Protein AF-A0A7J4MV45-F1 (afdb_monomer_lite)

Structure (mmCIF, N/CA/C/O backbone):
data_AF-A0A7J4MV45-F1
#
_entry.id   AF-A0A7J4MV45-F1
#
loop_
_atom_site.group_PDB
_atom_site.id
_atom_site.type_symbol
_atom_site.label_atom_id
_atom_site.label_alt_id
_atom_site.label_comp_id
_atom_site.label_asym_id
_atom_site.label_entity_id
_atom_site.label_seq_id
_atom_site.pdbx_PDB_ins_code
_atom_site.Cartn_x
_atom_site.Cartn_y
_atom_site.Cartn_z
_atom_site.occupancy
_atom_site.B_iso_or_equiv
_atom_site.auth_seq_id
_atom_site.auth_comp_id
_atom_site.auth_asym_id
_atom_site.auth_atom_id
_atom_site.pdbx_PDB_model_num
ATOM 1 N N . MET A 1 1 ? 31.680 0.966 -13.821 1.00 50.84 1 MET A N 1
ATOM 2 C CA . MET A 1 1 ? 30.214 0.939 -13.931 1.00 50.84 1 MET A CA 1
ATOM 3 C C . MET A 1 1 ? 29.701 2.125 -13.133 1.00 50.84 1 MET A C 1
ATOM 5 O O . MET A 1 1 ? 29.470 1.991 -11.941 1.00 50.84 1 MET A O 1
ATOM 9 N N . GLU A 1 2 ? 29.652 3.312 -13.744 1.00 53.44 2 GLU A N 1
ATOM 10 C CA . GLU A 1 2 ? 28.886 4.433 -13.178 1.00 53.44 2 GLU A CA 1
ATOM 11 C C . GLU A 1 2 ? 27.417 4.108 -13.425 1.00 53.44 2 GLU A C 1
ATOM 13 O O . GLU A 1 2 ? 26.829 4.482 -14.435 1.00 53.44 2 GLU A O 1
ATOM 18 N N . MET A 1 3 ? 26.869 3.246 -12.576 1.00 61.78 3 MET A N 1
ATOM 19 C CA . MET A 1 3 ? 25.480 2.840 -12.678 1.00 61.78 3 MET A CA 1
ATOM 20 C C . MET A 1 3 ? 24.663 3.888 -11.930 1.00 61.78 3 MET A C 1
ATOM 22 O O . MET A 1 3 ? 24.602 3.863 -10.705 1.00 61.78 3 MET A O 1
ATOM 26 N N . PHE A 1 4 ? 24.063 4.790 -12.707 1.00 69.06 4 PHE A N 1
ATOM 27 C CA . PHE A 1 4 ? 23.071 5.790 -12.304 1.00 69.06 4 PHE A CA 1
ATOM 28 C C . PHE A 1 4 ? 23.631 7.007 -11.549 1.00 69.06 4 PHE A C 1
ATOM 30 O O . PHE A 1 4 ? 23.905 6.964 -10.349 1.00 69.06 4 PHE A O 1
ATOM 37 N N . ASP A 1 5 ? 23.736 8.134 -12.260 1.00 76.44 5 ASP A N 1
ATOM 38 C CA . ASP A 1 5 ? 23.934 9.443 -11.636 1.00 76.44 5 ASP A CA 1
ATOM 39 C C . ASP A 1 5 ? 22.743 9.748 -10.708 1.00 76.44 5 ASP A C 1
ATOM 41 O O . ASP A 1 5 ? 21.583 9.569 -11.084 1.00 76.44 5 ASP A O 1
ATOM 45 N N . GLY A 1 6 ? 23.025 10.131 -9.463 1.00 78.38 6 GLY A N 1
ATOM 46 C CA . GLY A 1 6 ? 22.012 10.361 -8.425 1.00 78.38 6 GLY A CA 1
ATOM 47 C C . GLY A 1 6 ? 21.585 9.145 -7.585 1.00 78.38 6 GLY A C 1
ATOM 48 O O . GLY A 1 6 ? 20.852 9.332 -6.611 1.00 78.38 6 GLY A O 1
ATOM 49 N N . LEU A 1 7 ? 22.053 7.919 -7.864 1.00 82.94 7 LEU A N 1
ATOM 50 C CA . LEU A 1 7 ? 21.758 6.758 -7.011 1.00 82.94 7 LEU A CA 1
ATOM 51 C C . LEU A 1 7 ? 22.714 6.692 -5.812 1.00 82.94 7 LEU A C 1
ATOM 53 O O . LEU A 1 7 ? 23.919 6.482 -5.956 1.00 82.94 7 LEU A O 1
ATOM 57 N N . LYS A 1 8 ? 22.172 6.815 -4.596 1.00 87.38 8 LYS A N 1
ATOM 58 C CA . LYS A 1 8 ? 22.949 6.683 -3.357 1.00 87.38 8 LYS A CA 1
ATOM 59 C C . LYS A 1 8 ? 22.760 5.301 -2.737 1.00 87.38 8 LYS A C 1
ATOM 61 O O . LYS A 1 8 ? 21.661 4.948 -2.323 1.00 87.38 8 LYS A O 1
ATOM 66 N N . ILE A 1 9 ? 23.850 4.547 -2.626 1.00 84.75 9 ILE A N 1
ATOM 67 C CA . ILE A 1 9 ? 23.860 3.198 -2.048 1.00 84.75 9 ILE A CA 1
ATOM 68 C C . ILE A 1 9 ? 24.419 3.263 -0.625 1.00 84.75 9 ILE A C 1
ATOM 70 O O . ILE A 1 9 ? 25.479 3.846 -0.390 1.00 84.75 9 ILE A O 1
ATOM 74 N N . TYR A 1 10 ? 23.725 2.629 0.318 1.00 88.31 10 TYR A N 1
ATOM 75 C CA . TYR A 1 10 ? 24.220 2.389 1.672 1.00 88.31 10 TYR A CA 1
ATOM 76 C C . TYR A 1 10 ? 24.452 0.882 1.853 1.00 88.31 10 TYR A C 1
ATOM 78 O O . TYR A 1 10 ? 23.564 0.086 1.563 1.00 88.31 10 TYR A O 1
ATOM 86 N N . GLY A 1 11 ? 25.635 0.479 2.327 1.00 86.44 11 GLY A N 1
ATOM 87 C CA . GLY A 1 11 ? 26.018 -0.936 2.435 1.00 86.44 11 GLY A CA 1
ATOM 88 C C . GLY A 1 11 ? 26.709 -1.474 1.174 1.00 86.44 11 GLY A C 1
ATOM 89 O O . GLY A 1 11 ? 27.417 -0.736 0.493 1.00 86.44 11 GLY A O 1
ATOM 90 N N . SER A 1 12 ? 26.553 -2.772 0.885 1.00 83.75 12 SER A N 1
ATOM 91 C CA . SER A 1 12 ? 27.182 -3.400 -0.288 1.00 83.75 12 SER A CA 1
ATOM 92 C C . SER A 1 12 ? 26.392 -3.123 -1.568 1.00 83.75 12 SER A C 1
ATOM 94 O O . SER A 1 12 ? 25.210 -3.448 -1.650 1.00 83.75 12 SER A O 1
ATOM 96 N N . GLY A 1 13 ? 27.066 -2.611 -2.600 1.00 80.56 13 GLY A N 1
ATOM 97 C CA . GLY A 1 13 ? 26.491 -2.446 -3.940 1.00 80.56 13 GLY A CA 1
ATOM 98 C C . GLY A 1 13 ? 26.317 -3.754 -4.720 1.00 80.56 13 GLY A C 1
ATOM 99 O O . GLY A 1 13 ? 25.628 -3.756 -5.734 1.00 80.56 13 GLY A O 1
ATOM 100 N N . SER A 1 14 ? 26.876 -4.871 -4.237 1.00 86.19 14 SER A N 1
ATOM 101 C CA . SER A 1 14 ? 26.819 -6.177 -4.916 1.00 86.19 14 SER A CA 1
ATOM 102 C C . SER A 1 14 ? 25.397 -6.717 -5.095 1.00 86.19 14 SER A C 1
ATOM 104 O O . SER A 1 14 ? 25.165 -7.568 -5.943 1.00 86.19 14 SER A O 1
ATOM 106 N N . TYR A 1 15 ? 24.432 -6.229 -4.309 1.00 84.31 15 TYR A N 1
ATOM 107 C CA . TYR A 1 15 ? 23.020 -6.567 -4.496 1.00 84.31 15 TYR A CA 1
ATOM 108 C C . TYR A 1 15 ? 22.490 -6.097 -5.857 1.00 84.31 15 TYR A C 1
ATOM 110 O O . TYR A 1 15 ? 21.684 -6.799 -6.463 1.00 84.31 15 TYR A O 1
ATOM 118 N N . LEU A 1 16 ? 22.970 -4.952 -6.363 1.00 85.00 16 LEU A N 1
ATOM 119 C CA . LEU A 1 16 ? 22.50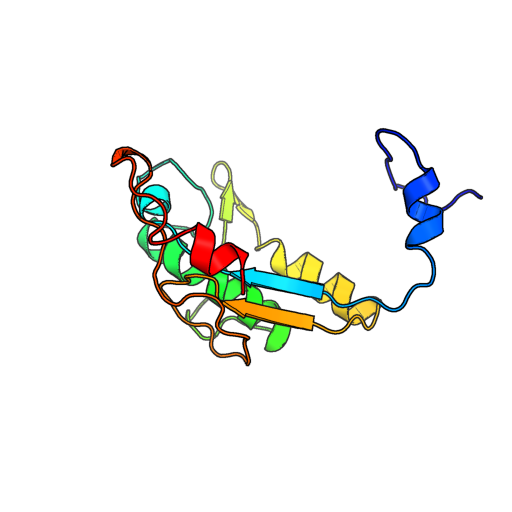9 -4.402 -7.638 1.00 85.00 16 LEU A CA 1
ATOM 120 C C . LEU A 1 16 ? 22.808 -5.347 -8.800 1.00 85.00 16 LEU A C 1
ATOM 122 O O . LEU A 1 16 ? 21.945 -5.555 -9.638 1.00 85.00 16 LEU A O 1
ATOM 126 N N . GLU A 1 17 ? 23.961 -6.019 -8.787 1.00 85.62 17 GLU A N 1
ATOM 127 C CA . GLU A 1 17 ? 24.317 -7.030 -9.794 1.00 85.62 17 GLU A CA 1
ATOM 128 C C . GLU A 1 17 ? 23.287 -8.173 -9.874 1.00 85.62 17 GLU A C 1
ATOM 130 O O . GLU A 1 17 ? 23.098 -8.778 -10.928 1.00 85.62 17 GLU A O 1
ATOM 135 N N . GLY A 1 18 ? 22.605 -8.470 -8.762 1.00 86.81 18 GLY A N 1
ATOM 136 C CA . GLY A 1 18 ? 21.569 -9.497 -8.694 1.00 86.81 18 GLY A CA 1
ATOM 137 C C . GLY A 1 18 ? 20.215 -9.067 -9.261 1.00 86.81 18 GLY A C 1
ATOM 138 O O . GLY A 1 18 ? 19.435 -9.940 -9.643 1.00 86.81 18 GLY A O 1
ATOM 139 N N . VAL A 1 19 ? 19.939 -7.761 -9.332 1.00 87.06 19 VAL A N 1
ATOM 140 C CA . VAL A 1 19 ? 18.632 -7.203 -9.731 1.00 87.06 19 VAL A CA 1
ATOM 141 C C . VAL A 1 19 ? 18.669 -6.383 -11.023 1.00 87.06 19 VAL A C 1
ATOM 143 O O . VAL A 1 19 ? 17.618 -6.127 -11.601 1.00 87.06 19 VAL A O 1
ATOM 146 N N . THR A 1 20 ? 19.851 -5.993 -11.505 1.00 87.94 20 THR A N 1
ATOM 147 C CA . THR A 1 20 ? 20.024 -5.333 -12.806 1.00 87.94 20 THR A CA 1
ATOM 148 C C . THR A 1 20 ? 19.594 -6.261 -13.945 1.00 87.94 20 THR A C 1
ATOM 150 O O . THR A 1 20 ? 19.936 -7.445 -13.948 1.00 87.94 20 THR A O 1
ATOM 153 N N . ASP A 1 21 ? 18.856 -5.710 -14.913 1.00 87.25 21 ASP A N 1
ATOM 154 C CA . ASP A 1 21 ? 18.372 -6.398 -16.119 1.00 87.25 21 ASP A CA 1
ATOM 155 C C . ASP A 1 21 ? 17.588 -7.695 -15.830 1.00 87.25 21 ASP A C 1
ATOM 157 O O . ASP A 1 21 ? 17.698 -8.692 -16.548 1.00 87.25 21 ASP A O 1
ATOM 161 N N . ARG A 1 22 ? 16.800 -7.701 -14.746 1.00 89.69 22 ARG A N 1
ATOM 162 C CA . ARG A 1 22 ? 15.916 -8.814 -14.377 1.00 89.69 22 ARG A CA 1
ATOM 163 C C . ARG A 1 22 ? 14.450 -8.466 -14.598 1.00 89.69 22 ARG A C 1
ATOM 165 O O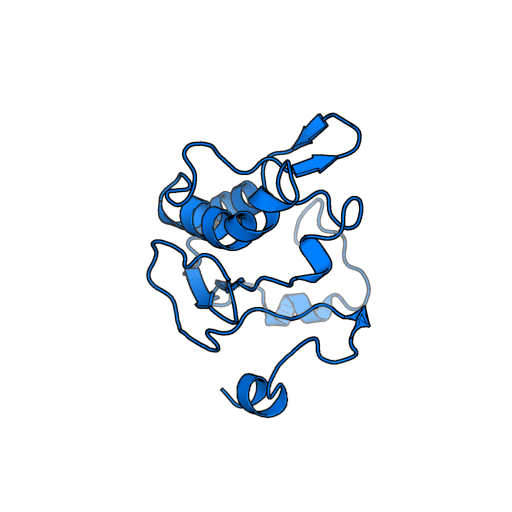 . ARG A 1 22 ? 13.996 -7.392 -14.202 1.00 89.69 22 ARG A O 1
ATOM 172 N N . ASP A 1 23 ? 13.700 -9.438 -15.116 1.00 93.25 23 ASP A N 1
ATOM 173 C CA . ASP A 1 23 ? 12.240 -9.386 -15.109 1.00 93.25 23 ASP A CA 1
ATOM 174 C C . ASP A 1 23 ? 11.743 -9.223 -13.671 1.00 93.25 23 ASP A C 1
ATOM 176 O O . ASP A 1 23 ? 12.142 -9.960 -12.764 1.00 93.25 23 ASP A O 1
ATOM 180 N N . SER A 1 24 ? 10.887 -8.228 -13.470 1.00 94.00 24 SER A N 1
ATOM 181 C CA . SER A 1 24 ? 10.424 -7.809 -12.151 1.00 94.00 24 SER A CA 1
ATOM 182 C C . SER A 1 24 ? 8.902 -7.791 -12.104 1.00 94.00 24 SER A C 1
ATOM 184 O O . SER A 1 24 ? 8.242 -7.559 -13.109 1.00 94.00 24 SER A O 1
ATOM 186 N N . LEU A 1 25 ? 8.342 -8.017 -10.920 1.00 96.12 25 LEU A N 1
ATOM 187 C CA . LEU A 1 25 ? 6.923 -7.838 -10.623 1.00 96.12 25 LEU A CA 1
ATOM 188 C C . LEU A 1 25 ? 6.830 -6.919 -9.411 1.00 96.12 25 LEU A C 1
ATOM 190 O O . LEU A 1 25 ? 7.431 -7.206 -8.373 1.00 96.12 25 LEU A O 1
ATOM 194 N N . PHE A 1 26 ? 6.070 -5.836 -9.525 1.00 97.44 26 PHE A N 1
ATOM 195 C CA . PHE A 1 26 ? 5.769 -4.982 -8.387 1.00 97.44 26 PHE A CA 1
ATOM 196 C C . PHE A 1 26 ? 4.474 -5.443 -7.727 1.00 97.44 26 PHE A C 1
ATOM 198 O O . PHE A 1 26 ? 3.418 -5.474 -8.361 1.00 97.44 26 PHE A O 1
ATOM 205 N N . ILE A 1 27 ? 4.547 -5.765 -6.436 1.00 97.50 27 ILE A N 1
ATOM 206 C CA . ILE A 1 27 ? 3.381 -6.117 -5.627 1.00 97.50 27 ILE A CA 1
ATOM 207 C C . ILE A 1 27 ? 3.179 -5.036 -4.569 1.00 97.50 27 ILE A C 1
ATOM 209 O O . ILE A 1 27 ? 4.060 -4.804 -3.741 1.00 97.50 27 ILE A O 1
ATOM 213 N N . CYS A 1 28 ? 2.010 -4.397 -4.571 1.00 97.31 28 CYS A N 1
ATOM 214 C CA . CYS A 1 28 ? 1.597 -3.491 -3.505 1.00 97.31 28 CYS A CA 1
ATOM 215 C C . CYS A 1 28 ? 0.698 -4.234 -2.516 1.00 97.31 28 CYS A C 1
ATOM 217 O O . CYS A 1 28 ? -0.438 -4.579 -2.846 1.00 97.31 28 CYS A O 1
ATOM 219 N N . ALA A 1 29 ? 1.206 -4.485 -1.309 1.00 96.75 29 ALA A N 1
ATOM 220 C CA . ALA A 1 29 ? 0.396 -4.998 -0.212 1.00 96.75 29 ALA A CA 1
ATOM 221 C C . ALA A 1 29 ? -0.316 -3.837 0.495 1.00 96.75 29 ALA A C 1
ATOM 223 O O . ALA A 1 29 ? 0.342 -2.936 1.017 1.00 96.75 29 ALA A O 1
ATOM 224 N N . VAL A 1 30 ? -1.648 -3.866 0.527 1.00 95.94 30 VAL A N 1
ATOM 225 C CA . VAL A 1 30 ? -2.481 -2.825 1.139 1.00 95.94 30 VAL A CA 1
ATOM 226 C C . VAL A 1 30 ? -3.149 -3.339 2.407 1.00 95.94 30 VAL A C 1
ATOM 228 O O . VAL A 1 30 ? -3.674 -4.451 2.452 1.00 95.94 30 VAL A O 1
ATOM 231 N N . ALA A 1 31 ? -3.129 -2.520 3.454 1.00 95.62 31 ALA A N 1
ATOM 232 C CA . ALA A 1 31 ? -3.800 -2.790 4.717 1.00 95.62 31 ALA A CA 1
ATOM 233 C C . ALA A 1 31 ? -4.109 -1.481 5.449 1.00 95.62 31 ALA A C 1
ATOM 235 O O . ALA A 1 31 ? -3.509 -0.442 5.182 1.00 95.62 31 ALA A O 1
ATOM 236 N N . THR A 1 32 ? -5.030 -1.551 6.404 1.00 94.56 32 THR A N 1
ATOM 237 C CA . THR A 1 32 ? -5.385 -0.440 7.299 1.00 94.56 32 THR A CA 1
ATOM 238 C C . THR A 1 32 ? -5.232 -0.868 8.751 1.00 94.56 32 THR A C 1
ATOM 240 O O . THR A 1 32 ? -5.278 -2.061 9.054 1.00 94.56 32 THR A O 1
ATOM 243 N N . THR A 1 33 ? -5.052 0.095 9.654 1.00 94.12 33 THR A N 1
ATOM 244 C CA . THR A 1 33 ? -5.003 -0.156 11.099 1.00 94.12 33 THR A CA 1
ATOM 245 C C . THR A 1 33 ? -5.821 0.879 11.854 1.00 94.12 33 THR A C 1
ATOM 247 O O . THR A 1 33 ? -5.743 2.064 11.555 1.00 94.12 33 THR A O 1
ATOM 250 N N . GLU A 1 34 ? -6.553 0.474 12.891 1.00 92.44 34 GLU A N 1
ATOM 251 C CA . GLU A 1 34 ? -7.266 1.411 13.767 1.00 92.44 34 GLU A CA 1
ATOM 252 C C . GLU A 1 34 ? -6.328 2.415 14.451 1.00 92.44 34 GLU A C 1
ATOM 254 O O . GLU A 1 34 ? -6.757 3.507 14.820 1.00 92.44 34 GLU A O 1
ATOM 259 N N . THR A 1 35 ? -5.036 2.098 14.581 1.00 91.56 35 THR A N 1
ATOM 260 C CA . THR A 1 35 ? -4.035 3.043 15.088 1.00 91.56 35 THR A CA 1
ATOM 261 C C . THR A 1 35 ? -3.912 4.290 14.207 1.00 91.56 35 THR A C 1
ATOM 263 O O . THR A 1 35 ? -3.643 5.365 14.744 1.00 91.56 35 THR A O 1
ATOM 266 N N . SER A 1 36 ? -4.172 4.206 12.894 1.00 88.62 36 SER A N 1
ATOM 267 C CA . SER A 1 36 ? -4.134 5.378 12.001 1.00 88.62 36 SER A CA 1
ATOM 268 C C . SER A 1 36 ? -5.256 6.377 12.284 1.00 88.62 36 SER A C 1
ATOM 270 O O . SER A 1 36 ? -5.114 7.554 11.964 1.00 88.62 36 SER A O 1
ATOM 272 N N . ARG A 1 37 ? -6.344 5.940 12.934 1.00 85.94 37 ARG A N 1
ATOM 273 C CA . ARG A 1 37 ? -7.470 6.804 13.323 1.00 85.94 37 ARG A CA 1
ATOM 274 C C . ARG A 1 37 ? -7.142 7.708 14.511 1.00 85.94 37 ARG A C 1
ATOM 276 O O . ARG A 1 37 ? -7.918 8.606 14.829 1.00 85.94 37 ARG A O 1
ATOM 283 N N . ILE A 1 38 ? -6.032 7.467 15.211 1.00 87.38 38 ILE A N 1
ATOM 284 C CA . ILE A 1 38 ? -5.634 8.280 16.361 1.00 87.38 38 ILE A CA 1
ATOM 285 C C . ILE A 1 38 ? -5.139 9.644 15.844 1.00 87.38 38 ILE A C 1
ATOM 287 O O . ILE A 1 38 ? -4.156 9.688 15.098 1.00 87.38 38 ILE A O 1
ATOM 291 N N . PRO A 1 39 ? -5.766 10.767 16.251 1.00 83.19 39 PRO A N 1
ATOM 292 C CA . PRO A 1 39 ? -5.371 12.089 15.778 1.00 83.19 39 PRO A CA 1
ATOM 293 C C . PRO A 1 39 ? -3.889 12.385 16.039 1.00 83.19 39 PRO A C 1
ATOM 295 O O . PRO A 1 39 ? -3.397 12.196 17.151 1.00 83.19 39 PRO A O 1
ATOM 298 N N . GLY A 1 40 ? -3.190 12.868 15.009 1.00 81.12 40 GLY A N 1
ATOM 299 C CA . GLY A 1 40 ? -1.775 13.243 15.085 1.00 81.12 40 GLY A CA 1
ATOM 300 C C . GLY A 1 40 ? -0.770 12.093 14.939 1.00 81.12 40 GLY A C 1
ATOM 301 O O . GLY A 1 40 ? 0.426 12.354 15.017 1.00 81.12 40 GLY A O 1
ATOM 302 N N . ILE A 1 41 ? -1.211 10.846 14.717 1.00 83.31 41 ILE A N 1
ATOM 303 C CA . ILE A 1 41 ? -0.301 9.705 14.487 1.00 83.31 41 ILE A CA 1
ATOM 304 C C . ILE A 1 41 ? 0.194 9.622 13.042 1.00 83.31 41 ILE A C 1
ATOM 306 O O . ILE A 1 41 ? 1.326 9.206 12.805 1.00 83.31 41 ILE A O 1
ATOM 310 N N . THR A 1 42 ? -0.630 10.009 12.073 1.00 76.06 42 THR A N 1
ATOM 311 C CA . THR A 1 42 ? -0.278 9.950 10.653 1.00 76.06 42 THR A CA 1
ATOM 312 C C . THR A 1 42 ? -0.746 11.204 9.923 1.00 76.06 42 THR A C 1
ATOM 314 O O . THR A 1 42 ? -1.760 11.794 10.291 1.00 76.06 42 THR A O 1
ATOM 317 N N . GLY A 1 43 ? 0.007 11.605 8.895 1.00 65.81 43 GLY A N 1
ATOM 318 C CA . GLY A 1 43 ? -0.397 12.628 7.922 1.00 65.81 43 GLY A CA 1
ATOM 319 C C . GLY A 1 43 ? -0.987 12.045 6.632 1.00 65.81 43 GLY A C 1
ATOM 320 O O . GLY A 1 43 ? -1.300 12.799 5.713 1.00 65.81 43 GLY A O 1
ATOM 321 N N . ALA A 1 44 ? -1.090 10.712 6.533 1.00 64.06 44 ALA A N 1
ATOM 322 C CA . ALA A 1 44 ? -1.579 10.016 5.345 1.00 64.06 44 ALA A CA 1
ATOM 323 C C . ALA A 1 44 ? -3.105 10.123 5.236 1.00 64.06 44 ALA A C 1
ATOM 325 O O . ALA A 1 44 ? -3.827 9.449 5.961 1.00 64.06 44 ALA A O 1
ATOM 326 N N . GLY A 1 45 ? -3.593 10.932 4.297 1.00 57.84 45 GLY A N 1
ATOM 327 C CA . GLY A 1 45 ? -4.998 11.328 4.233 1.00 57.84 45 GLY A CA 1
ATOM 328 C C . GLY A 1 45 ? -5.249 12.576 5.083 1.00 57.84 45 GLY A C 1
ATOM 329 O O . GLY A 1 45 ? -4.796 12.680 6.221 1.00 57.84 45 GLY A O 1
ATOM 330 N N . ALA A 1 46 ? -5.972 13.544 4.520 1.00 59.88 46 ALA A N 1
ATOM 331 C CA . ALA A 1 46 ? -6.167 14.868 5.118 1.00 59.88 46 ALA A CA 1
ATOM 332 C C . ALA A 1 46 ? -6.963 14.866 6.443 1.00 59.88 46 ALA A C 1
ATOM 334 O O . ALA A 1 46 ? -6.999 15.879 7.141 1.00 59.88 46 ALA A O 1
ATOM 335 N N . SER A 1 47 ? -7.592 13.743 6.803 1.00 62.38 47 SER A N 1
ATOM 336 C CA . SER A 1 47 ? -8.272 13.537 8.082 1.00 62.38 47 SER A CA 1
ATOM 337 C C . SER A 1 47 ? -8.179 12.067 8.528 1.00 62.38 47 SER A C 1
ATOM 339 O O . SER A 1 47 ? -7.940 11.193 7.688 1.00 62.38 47 SER A O 1
ATOM 341 N N . PRO A 1 48 ? -8.397 11.758 9.823 1.00 60.97 48 PRO A N 1
ATOM 342 C CA . PRO A 1 48 ? -8.415 10.382 10.326 1.00 60.97 48 PRO A CA 1
ATOM 343 C C . PRO A 1 48 ? -9.374 9.461 9.561 1.00 60.97 48 PRO A C 1
ATOM 345 O O . PRO A 1 48 ? -9.064 8.293 9.355 1.00 60.97 48 PRO A O 1
ATOM 348 N N . GLU A 1 49 ? -10.504 9.983 9.088 1.00 66.25 49 GLU A N 1
ATOM 349 C CA . GLU A 1 49 ? -11.493 9.237 8.304 1.00 66.25 49 GLU A CA 1
ATOM 350 C C . GLU A 1 49 ? -10.994 8.929 6.885 1.00 66.25 49 GLU A C 1
ATOM 352 O O . GLU A 1 49 ? -11.316 7.882 6.329 1.00 66.25 49 GLU A O 1
ATOM 357 N N . LEU A 1 50 ? -10.174 9.812 6.306 1.00 72.75 50 LEU A N 1
ATOM 358 C CA . LEU A 1 50 ? -9.582 9.624 4.980 1.00 72.75 50 LEU A CA 1
ATOM 359 C C . LEU A 1 50 ? -8.399 8.650 4.997 1.00 72.75 50 LEU A C 1
ATOM 361 O O . LEU A 1 50 ? -8.107 8.051 3.964 1.00 72.75 50 LEU A O 1
ATOM 365 N N . THR A 1 51 ? -7.765 8.429 6.158 1.00 76.25 51 THR A N 1
ATOM 366 C CA . THR A 1 51 ? -6.648 7.471 6.286 1.00 76.25 51 THR A CA 1
ATOM 367 C C . THR A 1 51 ? -7.033 6.051 5.856 1.00 76.25 51 THR A C 1
ATOM 369 O O . THR A 1 51 ? -6.194 5.313 5.347 1.00 76.25 51 THR A O 1
ATOM 372 N N . GLU A 1 52 ? -8.304 5.675 6.013 1.00 82.50 52 GLU A N 1
ATOM 373 C CA . GLU A 1 52 ? -8.831 4.355 5.646 1.00 82.50 52 GLU A CA 1
ATOM 374 C C . GLU A 1 52 ? -8.933 4.124 4.140 1.00 82.50 52 GLU A C 1
ATOM 376 O O . GLU A 1 52 ? -8.858 2.988 3.673 1.00 82.50 52 GLU A O 1
ATOM 381 N N . TYR A 1 53 ? -9.104 5.206 3.387 1.00 84.38 53 TYR A N 1
ATOM 382 C CA . TYR A 1 53 ? -9.246 5.171 1.938 1.00 84.38 53 TYR A CA 1
ATOM 383 C C . TYR A 1 53 ? -7.892 5.230 1.242 1.00 84.38 53 TYR A C 1
ATOM 385 O O . TYR A 1 53 ? -7.771 4.724 0.131 1.00 84.38 53 TYR A O 1
ATOM 393 N N . THR A 1 54 ? -6.871 5.805 1.886 1.00 85.19 54 THR A N 1
ATOM 394 C CA . THR A 1 54 ? -5.542 6.009 1.292 1.00 85.19 54 THR A CA 1
ATOM 395 C C . THR A 1 54 ? -4.961 4.739 0.655 1.00 85.19 54 THR A C 1
ATOM 397 O O . THR A 1 54 ? -4.586 4.816 -0.513 1.00 85.19 54 THR A O 1
ATOM 400 N N . PRO A 1 55 ? -4.954 3.554 1.307 1.00 90.12 55 PRO A N 1
ATOM 401 C CA . PRO A 1 55 ? -4.377 2.358 0.688 1.00 90.12 55 PRO A CA 1
ATOM 402 C C . PRO A 1 55 ? -5.116 1.920 -0.581 1.00 90.12 55 PRO A C 1
ATOM 404 O O . PRO A 1 55 ? -4.484 1.482 -1.538 1.00 90.12 55 PRO A O 1
ATOM 407 N N . ALA A 1 56 ? -6.446 2.046 -0.602 1.00 91.44 56 ALA A N 1
ATOM 408 C CA . ALA A 1 56 ? -7.251 1.710 -1.771 1.00 91.44 56 ALA A CA 1
ATOM 409 C C . ALA A 1 56 ? -7.062 2.738 -2.894 1.00 91.44 56 ALA A C 1
ATOM 411 O O . ALA A 1 56 ? -6.829 2.380 -4.047 1.00 91.44 56 ALA A O 1
ATOM 412 N N . ALA A 1 57 ? -7.091 4.018 -2.539 1.00 89.69 57 ALA A N 1
ATOM 413 C CA . ALA A 1 57 ? -6.928 5.124 -3.462 1.00 89.69 57 ALA A CA 1
ATOM 414 C C . ALA A 1 57 ? -5.539 5.152 -4.124 1.00 89.69 57 ALA A C 1
ATOM 416 O O . ALA A 1 57 ? -5.441 5.485 -5.304 1.00 89.69 57 ALA A O 1
ATOM 417 N N . ASP A 1 58 ? -4.479 4.767 -3.408 1.00 91.31 58 ASP A N 1
ATOM 418 C CA . ASP A 1 58 ? -3.118 4.680 -3.951 1.00 91.31 58 ASP A CA 1
ATOM 419 C C . ASP A 1 58 ? -3.021 3.639 -5.074 1.00 91.31 58 ASP A C 1
ATOM 421 O O . ASP A 1 58 ? -2.480 3.919 -6.145 1.00 91.31 58 ASP A O 1
ATOM 425 N N . VAL A 1 59 ? -3.575 2.441 -4.867 1.00 94.31 59 VAL A N 1
ATOM 426 C CA . VAL A 1 59 ? -3.535 1.385 -5.892 1.00 94.31 59 VAL A CA 1
ATOM 427 C C . VAL A 1 59 ? -4.521 1.635 -7.030 1.00 94.31 59 VAL A C 1
ATOM 429 O O . VAL A 1 59 ? -4.225 1.302 -8.176 1.00 94.31 59 VAL A O 1
ATOM 432 N N . GLU A 1 60 ? -5.660 2.269 -6.752 1.00 93.00 60 GLU A N 1
ATOM 433 C CA . GLU A 1 60 ? -6.584 2.737 -7.786 1.00 93.00 60 GLU A CA 1
ATOM 434 C C . GLU A 1 60 ? -5.947 3.817 -8.660 1.00 93.00 60 GLU A C 1
ATOM 436 O O . GLU A 1 60 ? -6.087 3.752 -9.875 1.00 93.00 60 GLU A O 1
ATOM 441 N N . LEU A 1 61 ? -5.192 4.757 -8.085 1.00 91.75 61 LEU A N 1
ATOM 442 C CA . LEU A 1 61 ? -4.450 5.764 -8.848 1.00 91.75 61 LEU A CA 1
ATOM 443 C C . LEU A 1 61 ? -3.433 5.117 -9.794 1.00 91.75 61 LEU A C 1
ATOM 445 O O . LEU A 1 61 ? -3.326 5.520 -10.953 1.00 91.75 61 LEU A O 1
ATOM 449 N N . ILE A 1 62 ? -2.693 4.112 -9.315 1.00 93.56 62 ILE A N 1
ATOM 450 C CA . ILE A 1 62 ? -1.709 3.395 -10.135 1.00 93.56 62 ILE A CA 1
ATOM 451 C C . ILE A 1 62 ? -2.399 2.730 -11.336 1.00 93.56 62 ILE A C 1
ATOM 453 O O . ILE A 1 62 ? -1.910 2.859 -12.458 1.00 93.56 62 ILE A O 1
ATOM 457 N N . VAL A 1 63 ? -3.544 2.073 -11.116 1.00 92.88 63 VAL A N 1
ATOM 458 C CA . VAL A 1 63 ? -4.237 1.261 -12.135 1.00 92.88 63 VAL A CA 1
ATOM 459 C C . VAL A 1 63 ? -5.150 2.076 -13.058 1.00 92.88 63 VAL A C 1
ATOM 461 O O . VAL A 1 63 ? -5.217 1.786 -14.248 1.00 92.88 63 VAL A O 1
ATOM 464 N N . HIS A 1 64 ? -5.870 3.065 -12.528 1.00 89.50 64 HIS A N 1
ATOM 465 C CA . HIS A 1 64 ? -6.962 3.775 -13.215 1.00 89.50 64 HIS A CA 1
ATOM 466 C C . HIS A 1 64 ? -6.682 5.252 -13.489 1.00 89.50 64 HIS A C 1
ATOM 468 O O . HIS A 1 64 ? -7.606 5.962 -13.879 1.00 89.50 64 HIS A O 1
ATOM 474 N N . ASP A 1 65 ? -5.466 5.738 -13.224 1.00 86.25 65 ASP A N 1
ATOM 475 C CA . ASP A 1 65 ? -5.073 7.157 -13.323 1.00 86.25 65 ASP A CA 1
ATOM 476 C C . ASP A 1 65 ? -5.752 8.095 -12.312 1.00 86.25 65 ASP A C 1
ATOM 478 O O . ASP A 1 65 ? -5.401 9.273 -12.221 1.00 86.25 65 ASP A O 1
ATOM 482 N N . ALA A 1 66 ? -6.710 7.593 -11.535 1.00 82.81 66 ALA A N 1
ATOM 483 C CA . ALA A 1 66 ? -7.440 8.338 -10.526 1.00 82.81 66 ALA A CA 1
ATOM 484 C C . ALA A 1 66 ? -8.010 7.386 -9.460 1.00 82.81 66 ALA A C 1
ATOM 486 O O . ALA A 1 66 ? -8.383 6.253 -9.783 1.00 82.81 66 ALA A O 1
ATOM 487 N N . PRO A 1 67 ? -8.141 7.842 -8.204 1.00 81.12 67 PRO A N 1
ATOM 488 C CA . PRO A 1 67 ? -8.892 7.109 -7.202 1.00 81.12 67 PRO A CA 1
ATOM 489 C C . PRO A 1 67 ? -10.374 7.081 -7.562 1.00 81.12 67 PRO A C 1
ATOM 491 O O . PRO A 1 67 ? -10.924 8.034 -8.115 1.00 81.12 67 PRO A O 1
ATOM 494 N N . ARG A 1 68 ? -11.016 5.964 -7.238 1.00 82.94 68 ARG A N 1
ATOM 495 C CA . ARG A 1 68 ? -12.444 5.710 -7.460 1.00 82.94 68 ARG A CA 1
ATOM 496 C C . ARG A 1 68 ? -13.211 5.559 -6.155 1.00 82.94 68 ARG A C 1
ATOM 498 O O . ARG A 1 68 ? -14.402 5.859 -6.115 1.00 82.94 68 ARG A O 1
ATOM 505 N N . CYS A 1 69 ? -12.539 5.137 -5.086 1.00 78.06 69 CYS A N 1
ATOM 506 C CA . CYS A 1 69 ? -13.107 5.060 -3.744 1.00 78.06 69 CYS A CA 1
ATOM 507 C C . CYS A 1 69 ? -13.322 6.442 -3.098 1.00 78.06 69 CYS A C 1
ATOM 509 O O . CYS A 1 69 ? -14.070 6.549 -2.126 1.00 78.06 69 CYS A O 1
ATOM 511 N N . LEU A 1 70 ? -12.712 7.499 -3.651 1.00 68.25 70 LEU A N 1
ATOM 512 C CA . LEU A 1 70 ? -12.872 8.892 -3.237 1.00 68.25 70 LEU A CA 1
ATOM 513 C C . LEU A 1 70 ? -13.146 9.797 -4.450 1.00 68.25 70 LEU A C 1
ATOM 515 O O . LEU A 1 70 ? -12.634 9.530 -5.534 1.00 68.25 70 LEU A O 1
ATOM 519 N N . PRO A 1 71 ? -13.908 10.894 -4.279 1.00 56.25 71 PRO A N 1
ATOM 520 C CA . PRO A 1 71 ? -14.133 11.869 -5.346 1.00 56.25 71 PRO A CA 1
ATOM 521 C C . PRO A 1 71 ? -12.881 12.694 -5.704 1.00 56.25 71 PRO A C 1
ATOM 523 O O . PRO A 1 71 ? -12.842 13.279 -6.783 1.00 56.25 71 PRO A O 1
ATOM 526 N N . GLU A 1 72 ? -11.869 12.750 -4.830 1.00 60.44 72 GLU A N 1
ATOM 527 C CA . GLU A 1 72 ? -10.623 13.504 -5.030 1.00 60.44 72 GLU A CA 1
ATOM 528 C C . GLU A 1 72 ? -9.388 12.671 -4.643 1.00 60.44 72 GLU A C 1
ATOM 530 O O . GLU A 1 72 ? -9.476 11.736 -3.844 1.00 60.44 72 GLU A O 1
ATOM 535 N N . ILE A 1 73 ? -8.225 13.016 -5.215 1.00 59.16 73 ILE A N 1
ATOM 536 C CA . ILE A 1 73 ? -6.948 12.332 -4.958 1.00 59.16 73 ILE A CA 1
ATOM 537 C C . ILE A 1 73 ? -6.536 12.511 -3.489 1.00 59.16 73 ILE A C 1
ATOM 539 O O . ILE A 1 73 ? -6.510 13.652 -3.023 1.00 59.16 73 ILE A O 1
ATOM 543 N N . PRO A 1 74 ? -6.159 11.436 -2.762 1.00 57.16 74 PRO A N 1
ATOM 544 C CA . PRO A 1 74 ? -5.640 11.560 -1.408 1.00 57.16 74 PRO A CA 1
ATOM 545 C C . PRO A 1 74 ? -4.442 12.505 -1.368 1.00 57.16 74 PRO A C 1
ATOM 547 O O . PRO A 1 74 ? -3.446 12.317 -2.072 1.00 57.16 74 PRO A O 1
ATOM 550 N N . GLN A 1 75 ? -4.532 13.513 -0.510 1.00 60.28 75 GLN A N 1
ATOM 551 C CA . GLN A 1 75 ? -3.431 14.415 -0.208 1.00 60.28 75 GLN A CA 1
ATOM 552 C C . GLN A 1 75 ? -2.850 14.054 1.157 1.00 60.28 75 GLN A C 1
ATOM 554 O O . GLN A 1 75 ? -3.588 13.823 2.120 1.00 60.28 75 GLN A O 1
ATOM 559 N N . THR A 1 76 ? -1.523 14.003 1.237 1.00 57.06 76 THR A N 1
ATOM 560 C CA . THR A 1 76 ? -0.812 13.893 2.515 1.00 57.06 76 THR A CA 1
ATOM 561 C C . THR A 1 76 ? -0.528 15.305 3.000 1.00 57.06 76 THR A C 1
ATOM 563 O O . THR A 1 76 ? 0.084 16.085 2.270 1.00 57.06 76 THR A O 1
ATOM 566 N N . ILE A 1 77 ? -0.969 15.651 4.210 1.00 55.75 77 ILE A N 1
ATOM 567 C CA . ILE A 1 77 ? -0.656 16.958 4.798 1.00 55.75 77 ILE A CA 1
ATOM 568 C C . ILE A 1 77 ? 0.652 16.823 5.571 1.00 55.75 77 ILE A C 1
ATOM 570 O O . ILE A 1 77 ? 0.707 16.146 6.599 1.00 55.75 77 ILE A O 1
ATOM 574 N N . VAL A 1 78 ? 1.701 17.485 5.088 1.00 54.44 78 VAL A N 1
ATOM 575 C CA . VAL A 1 78 ? 2.984 17.612 5.787 1.00 54.44 78 VAL A CA 1
ATOM 576 C C . VAL A 1 78 ? 3.166 19.085 6.124 1.00 54.44 78 VAL A C 1
ATOM 578 O O . VAL A 1 78 ? 3.236 19.921 5.234 1.00 54.44 78 VAL A O 1
ATOM 581 N N . GLU A 1 79 ? 3.169 19.419 7.417 1.00 53.78 79 GLU A N 1
ATOM 582 C CA . GLU A 1 79 ? 3.441 20.781 7.919 1.00 53.78 79 GLU A CA 1
ATOM 583 C C . GLU A 1 79 ? 2.572 21.909 7.309 1.00 53.78 79 GLU A C 1
ATOM 585 O O . GLU A 1 79 ? 2.956 23.075 7.314 1.00 53.78 79 GLU A O 1
ATOM 590 N N . GLY A 1 80 ? 1.361 21.585 6.838 1.00 55.25 80 GLY A N 1
ATOM 591 C CA . GLY A 1 80 ? 0.423 22.547 6.242 1.00 55.25 80 GLY A CA 1
ATOM 592 C C . GLY A 1 80 ? 0.463 22.626 4.713 1.00 55.25 80 GLY A C 1
ATOM 593 O O . GLY A 1 80 ? -0.367 23.325 4.133 1.00 55.25 80 GLY A O 1
ATOM 594 N N . GLU A 1 81 ? 1.354 21.877 4.059 1.00 49.97 81 GLU A N 1
ATOM 595 C CA . GLU A 1 81 ? 1.390 21.715 2.604 1.00 49.97 81 GLU A CA 1
ATOM 596 C C . GLU A 1 81 ? 0.826 20.346 2.194 1.00 49.97 81 GLU A C 1
ATOM 598 O O . GLU A 1 81 ? 1.113 19.312 2.805 1.00 49.97 81 GLU A O 1
ATOM 603 N N . ALA A 1 82 ? -0.015 20.343 1.158 1.00 58.94 82 ALA A N 1
ATOM 604 C CA . ALA A 1 82 ? -0.564 19.129 0.569 1.00 58.94 82 ALA A CA 1
ATOM 605 C C . ALA A 1 82 ? 0.434 18.559 -0.446 1.00 58.94 82 ALA A C 1
ATOM 607 O O . ALA A 1 82 ? 0.606 19.111 -1.535 1.00 58.94 82 ALA A O 1
ATOM 608 N N . ALA A 1 83 ? 1.078 17.447 -0.102 1.00 62.94 83 ALA A N 1
ATOM 609 C CA . ALA A 1 83 ? 1.895 16.689 -1.039 1.00 62.94 83 ALA A CA 1
ATOM 610 C C . ALA A 1 83 ? 1.037 15.612 -1.733 1.00 62.94 83 ALA A C 1
ATOM 612 O O . ALA A 1 83 ? 0.233 14.944 -1.064 1.00 62.94 83 ALA A O 1
ATOM 613 N N . PRO A 1 84 ? 1.189 15.414 -3.058 1.00 70.56 84 PRO A N 1
ATOM 614 C CA . PRO A 1 84 ? 0.559 14.293 -3.744 1.00 70.56 84 PRO A CA 1
ATOM 615 C C . PRO A 1 84 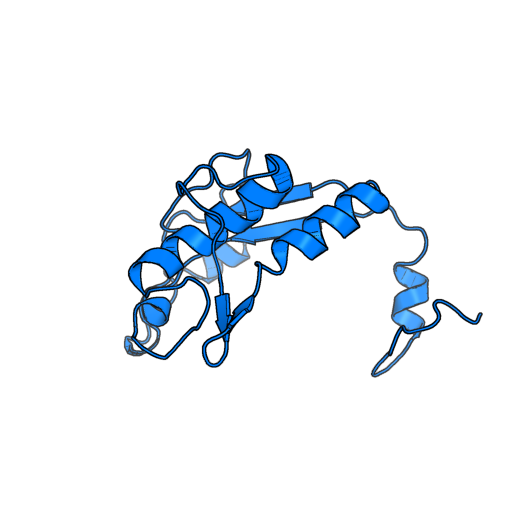? 1.100 12.969 -3.194 1.00 70.56 84 PRO A C 1
ATOM 617 O O . PRO A 1 84 ? 2.250 12.886 -2.758 1.00 70.56 84 PRO A O 1
ATOM 620 N N . THR A 1 85 ? 0.268 11.927 -3.219 1.00 80.62 85 THR A N 1
ATOM 621 C CA . THR A 1 85 ? 0.669 10.588 -2.771 1.00 80.62 85 THR A CA 1
ATOM 622 C C . THR A 1 85 ? 1.920 10.086 -3.516 1.00 80.62 85 THR A C 1
ATOM 624 O O . THR A 1 85 ? 2.040 10.289 -4.733 1.00 80.62 85 THR A O 1
ATOM 627 N N . PRO A 1 86 ? 2.846 9.380 -2.833 1.00 87.19 86 PRO A N 1
ATOM 628 C CA . PRO A 1 86 ? 3.973 8.717 -3.490 1.00 87.19 86 PRO A CA 1
ATOM 629 C C . PRO A 1 86 ? 3.539 7.710 -4.568 1.00 87.19 86 PRO A C 1
ATOM 631 O O . PRO A 1 86 ? 4.346 7.391 -5.441 1.00 87.19 86 PRO A O 1
ATOM 634 N N . ALA A 1 87 ? 2.275 7.269 -4.579 1.00 89.56 87 ALA A N 1
ATOM 635 C CA . ALA A 1 87 ? 1.720 6.424 -5.635 1.00 89.56 87 ALA A CA 1
ATOM 636 C C . ALA A 1 87 ? 1.849 7.045 -7.043 1.00 89.56 87 ALA A C 1
ATOM 638 O O . ALA A 1 87 ? 1.977 6.306 -8.018 1.00 89.56 87 ALA A O 1
ATOM 639 N N . VAL A 1 88 ? 1.926 8.380 -7.163 1.00 90.38 88 VAL A N 1
ATOM 640 C CA . VAL A 1 88 ? 2.230 9.062 -8.438 1.00 90.38 88 VAL A CA 1
ATOM 641 C C . VAL A 1 88 ? 3.620 8.678 -8.959 1.00 90.38 88 VAL A C 1
ATOM 643 O O . VAL A 1 88 ? 3.784 8.397 -10.146 1.00 90.38 88 VAL A O 1
ATOM 646 N N . ILE A 1 89 ? 4.624 8.631 -8.077 1.00 93.19 89 ILE A N 1
ATOM 647 C CA . ILE A 1 89 ? 5.996 8.238 -8.435 1.00 93.19 89 ILE A CA 1
ATOM 648 C C . ILE A 1 89 ? 6.024 6.757 -8.807 1.00 93.19 89 ILE A C 1
ATOM 650 O O . ILE A 1 89 ? 6.636 6.392 -9.809 1.00 93.19 89 ILE A O 1
ATOM 654 N N . THR A 1 90 ? 5.340 5.911 -8.031 1.00 94.88 90 THR A N 1
ATOM 655 C CA . THR A 1 90 ? 5.223 4.478 -8.323 1.00 94.88 90 THR A CA 1
ATOM 656 C C . THR A 1 90 ? 4.622 4.251 -9.704 1.00 94.88 90 THR A C 1
ATOM 658 O O . THR A 1 90 ? 5.228 3.554 -10.508 1.00 94.88 90 THR A O 1
ATOM 661 N N . LYS A 1 91 ? 3.491 4.889 -10.017 1.00 94.56 91 LYS A N 1
ATOM 662 C CA . LYS A 1 91 ? 2.853 4.802 -11.333 1.00 94.56 91 LYS A CA 1
ATOM 663 C C . LYS A 1 91 ? 3.817 5.186 -12.458 1.00 94.56 91 LYS A C 1
ATOM 665 O O . LYS A 1 91 ? 4.029 4.391 -13.367 1.00 94.56 91 LYS A O 1
ATOM 670 N N . ALA A 1 92 ? 4.445 6.359 -12.356 1.00 94.94 92 ALA A N 1
ATOM 671 C CA . ALA A 1 92 ? 5.385 6.832 -13.369 1.00 94.94 92 ALA A CA 1
ATOM 672 C C . ALA A 1 92 ? 6.557 5.856 -13.569 1.00 94.94 92 ALA A C 1
ATOM 674 O O . ALA A 1 92 ? 6.941 5.577 -14.701 1.00 94.94 92 ALA A O 1
ATOM 675 N N . ALA A 1 93 ? 7.107 5.302 -12.485 1.00 95.25 93 ALA A N 1
ATOM 676 C CA . ALA A 1 93 ? 8.193 4.331 -12.561 1.00 95.25 93 ALA A CA 1
ATOM 677 C C . ALA A 1 93 ? 7.757 3.013 -13.224 1.00 95.25 93 ALA A C 1
ATOM 679 O O . ALA A 1 93 ? 8.487 2.492 -14.065 1.00 95.25 93 ALA A O 1
ATOM 680 N N . LEU A 1 94 ? 6.578 2.489 -12.870 1.00 96.00 94 LEU A N 1
ATOM 681 C CA . LEU A 1 94 ? 6.047 1.245 -13.435 1.00 96.00 94 LEU A CA 1
ATOM 682 C C . LEU A 1 94 ? 5.726 1.385 -14.926 1.00 96.00 94 LEU A C 1
ATOM 684 O O . LEU A 1 94 ? 6.041 0.481 -15.693 1.00 96.00 94 LEU A O 1
ATOM 688 N N . GLU A 1 95 ? 5.157 2.518 -15.343 1.00 95.31 95 GLU A N 1
ATOM 689 C CA . GLU A 1 95 ? 4.854 2.791 -16.753 1.00 95.31 95 GLU A CA 1
ATOM 690 C C . GLU A 1 95 ? 6.120 2.990 -17.590 1.00 95.31 95 GLU A C 1
ATOM 692 O O . GLU A 1 95 ? 6.234 2.415 -18.669 1.00 95.31 95 GLU A O 1
ATOM 697 N N . LEU A 1 96 ? 7.092 3.766 -17.095 1.00 95.19 96 LEU A N 1
ATOM 698 C CA . LEU A 1 96 ? 8.345 4.022 -17.816 1.00 95.19 96 LEU A CA 1
ATOM 699 C C . LEU A 1 96 ? 9.216 2.771 -17.964 1.00 95.19 96 LEU A C 1
ATOM 701 O O . LEU A 1 96 ? 9.937 2.651 -18.952 1.00 95.19 96 LEU A O 1
ATOM 705 N N . ALA A 1 97 ? 9.185 1.879 -16.974 1.00 93.00 97 ALA A N 1
ATOM 706 C CA . ALA A 1 97 ? 9.971 0.648 -16.967 1.00 93.00 97 ALA A CA 1
ATOM 707 C C . ALA A 1 97 ? 9.176 -0.588 -17.427 1.00 93.00 97 ALA A C 1
ATOM 709 O O . ALA A 1 97 ? 9.716 -1.690 -17.390 1.00 93.00 97 ALA A O 1
ATOM 710 N N . GLU A 1 98 ? 7.909 -0.415 -17.823 1.00 94.94 98 GLU A N 1
ATOM 711 C CA . GLU A 1 98 ? 6.995 -1.487 -18.246 1.00 94.94 98 GLU A CA 1
ATOM 712 C C . GLU A 1 98 ? 6.908 -2.651 -17.238 1.00 94.94 98 GLU A C 1
ATOM 714 O O . GLU A 1 98 ? 6.804 -3.823 -17.603 1.00 94.94 98 GLU A O 1
ATOM 719 N N . VAL A 1 99 ? 6.955 -2.332 -15.941 1.00 96.44 99 VAL A N 1
ATOM 720 C CA . VAL A 1 99 ? 6.962 -3.331 -14.866 1.00 96.44 99 VAL A CA 1
ATOM 721 C C . VAL A 1 99 ? 5.528 -3.779 -14.558 1.00 96.44 99 VAL A C 1
ATOM 723 O O . VAL A 1 99 ? 4.691 -2.945 -14.200 1.00 96.44 99 VAL A O 1
ATOM 726 N N . PRO A 1 100 ? 5.226 -5.091 -14.620 1.00 96.69 100 PRO A N 1
ATOM 727 C CA . PRO A 1 100 ? 3.949 -5.636 -14.181 1.00 96.69 100 PRO A CA 1
ATOM 728 C C . PRO A 1 100 ? 3.598 -5.232 -12.745 1.00 96.69 100 PRO A C 1
ATOM 730 O O . PRO A 1 100 ? 4.439 -5.276 -11.845 1.00 96.69 100 PRO A O 1
ATOM 733 N N . PHE A 1 101 ? 2.327 -4.894 -12.529 1.00 97.44 101 PHE A N 1
ATOM 734 C CA . PHE A 1 101 ? 1.794 -4.454 -11.244 1.00 97.44 101 PHE A CA 1
ATOM 735 C C . PHE A 1 101 ? 0.721 -5.409 -10.724 1.00 97.44 101 PHE A C 1
ATOM 737 O O . PHE A 1 101 ? -0.140 -5.865 -11.479 1.00 97.44 101 PHE A O 1
ATOM 744 N N . MET A 1 102 ? 0.747 -5.684 -9.423 1.00 97.69 102 MET A N 1
ATOM 745 C CA . MET A 1 102 ? -0.250 -6.501 -8.743 1.00 97.69 102 MET A CA 1
ATOM 746 C C . MET A 1 102 ? -0.574 -5.936 -7.362 1.00 97.69 102 MET A C 1
ATOM 748 O O . MET A 1 102 ? 0.300 -5.449 -6.646 1.00 97.69 102 MET A O 1
ATOM 752 N N . VAL A 1 103 ? -1.839 -6.047 -6.966 1.00 97.88 103 VAL A N 1
ATOM 753 C CA . VAL A 1 103 ? -2.316 -5.626 -5.647 1.00 97.88 103 VAL A CA 1
ATOM 754 C C . VAL A 1 103 ? -2.563 -6.850 -4.776 1.00 97.88 103 VAL A C 1
ATOM 756 O O . VAL A 1 103 ? -3.142 -7.838 -5.233 1.00 97.88 103 VAL A O 1
ATOM 759 N N . ALA A 1 104 ? -2.155 -6.773 -3.515 1.00 97.25 104 ALA A N 1
ATOM 760 C CA . ALA A 1 104 ? -2.443 -7.770 -2.496 1.00 97.25 104 ALA A CA 1
ATOM 761 C C . ALA A 1 104 ? -3.165 -7.113 -1.311 1.00 97.25 104 ALA A C 1
ATOM 763 O O . ALA A 1 104 ? -2.594 -6.287 -0.606 1.00 97.25 104 ALA A O 1
ATOM 764 N N . ASP A 1 105 ? -4.424 -7.473 -1.079 1.00 96.88 105 ASP A N 1
ATOM 765 C CA . AS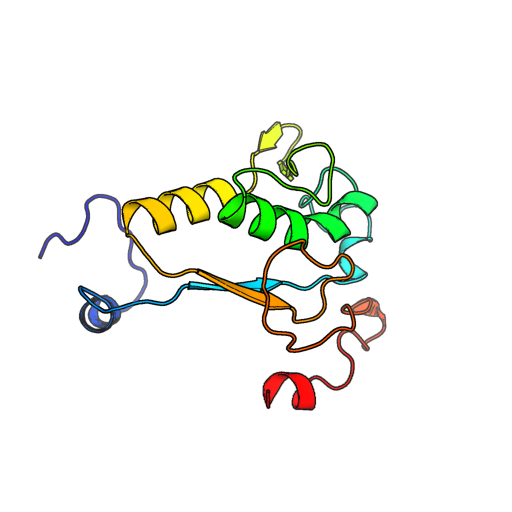P A 1 105 ? -5.185 -7.023 0.087 1.00 96.88 105 ASP A CA 1
ATOM 766 C C . ASP A 1 105 ? -4.832 -7.884 1.304 1.00 96.88 105 ASP A C 1
ATOM 768 O O . ASP A 1 105 ? -5.155 -9.075 1.364 1.00 96.88 105 ASP A O 1
ATOM 772 N N . ALA A 1 106 ? -4.149 -7.273 2.268 1.00 96.19 106 ALA A N 1
ATOM 773 C CA . ALA A 1 106 ? -3.737 -7.882 3.527 1.00 96.19 106 ALA A CA 1
ATOM 774 C C . ALA A 1 106 ? -4.571 -7.395 4.728 1.00 96.19 106 ALA A C 1
ATOM 776 O O . ALA A 1 106 ? -4.248 -7.732 5.871 1.00 96.19 106 ALA A O 1
ATOM 777 N N . GLY A 1 107 ? -5.636 -6.621 4.497 1.00 95.50 107 GLY A N 1
ATOM 778 C CA . GLY A 1 107 ? -6.505 -6.095 5.552 1.00 95.50 107 GLY A CA 1
ATOM 779 C C . GLY A 1 107 ? -6.886 -4.630 5.348 1.00 95.50 107 GLY A C 1
ATOM 780 O O . GLY A 1 107 ? -6.853 -3.837 6.291 1.00 95.50 107 GLY A O 1
ATOM 781 N N . ALA A 1 108 ? -7.186 -4.208 4.122 1.00 94.56 108 ALA A N 1
ATOM 782 C CA . ALA A 1 108 ? -7.698 -2.862 3.876 1.00 94.56 108 ALA A CA 1
ATOM 783 C C . ALA A 1 108 ? -9.170 -2.764 4.320 1.00 94.56 108 ALA A C 1
ATOM 785 O O . ALA A 1 108 ? -9.969 -3.644 3.991 1.00 94.56 108 ALA A O 1
ATOM 786 N N . SER A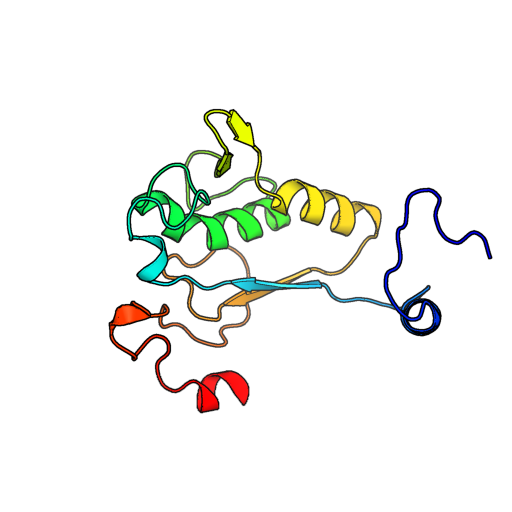 1 109 ? -9.544 -1.728 5.077 1.00 92.88 109 SER A N 1
ATOM 787 C CA . SER A 1 109 ? -10.931 -1.516 5.514 1.00 92.88 109 SER A CA 1
ATOM 788 C C . SER A 1 109 ? -11.819 -1.134 4.333 1.00 92.88 109 SER A C 1
ATOM 790 O O . SER A 1 109 ? -12.909 -1.685 4.175 1.00 92.88 109 SER A O 1
ATOM 792 N N . VAL A 1 110 ? -11.311 -0.267 3.456 1.00 91.75 110 VAL A N 1
ATOM 793 C CA . VAL A 1 110 ? -11.882 0.030 2.142 1.00 91.75 110 VAL A CA 1
ATOM 794 C C . VAL A 1 110 ? -11.225 -0.879 1.110 1.00 91.75 110 VAL A C 1
ATOM 796 O O . VAL A 1 110 ? -10.000 -0.923 1.000 1.00 91.75 110 VAL A O 1
ATOM 799 N N . LYS A 1 111 ? -12.033 -1.633 0.361 1.00 93.00 111 LYS A N 1
ATOM 800 C CA . LYS A 1 111 ? -11.524 -2.514 -0.697 1.00 93.00 111 LYS A CA 1
ATOM 801 C C . LYS A 1 111 ? -11.292 -1.706 -1.973 1.00 93.00 111 LYS A C 1
ATOM 803 O O . LYS A 1 111 ? -12.193 -0.956 -2.348 1.00 93.00 111 LYS A O 1
ATOM 808 N N . PRO A 1 112 ? -10.128 -1.848 -2.628 1.00 91.81 112 PRO A N 1
ATOM 809 C CA . PRO A 1 112 ? -9.848 -1.100 -3.841 1.00 91.81 112 PRO A CA 1
ATOM 810 C C . PRO A 1 112 ? -10.689 -1.613 -5.013 1.00 91.81 112 PRO A C 1
ATOM 812 O O . PRO A 1 112 ? -10.884 -2.822 -5.162 1.00 91.81 112 PRO A O 1
ATOM 815 N N . ASP A 1 113 ? -11.133 -0.708 -5.882 1.00 93.69 113 ASP A N 1
ATOM 816 C CA . ASP A 1 113 ? -11.827 -1.020 -7.140 1.00 93.69 113 ASP A CA 1
ATOM 817 C C . ASP A 1 113 ? -10.844 -1.478 -8.235 1.00 93.69 113 ASP A C 1
ATOM 819 O O . ASP A 1 113 ? -10.805 -0.950 -9.344 1.00 93.69 113 ASP A O 1
ATOM 823 N N . VAL A 1 114 ? -9.984 -2.446 -7.925 1.00 94.19 114 VAL A N 1
ATOM 824 C CA . VAL A 1 114 ? -8.999 -3.037 -8.849 1.00 94.19 114 VAL A CA 1
ATOM 825 C C . VAL A 1 114 ? -8.928 -4.548 -8.616 1.00 94.19 114 VAL A C 1
ATOM 827 O O . VAL A 1 114 ? -9.294 -5.016 -7.542 1.00 94.19 114 VAL A O 1
ATOM 830 N N . PRO A 1 115 ? -8.443 -5.357 -9.570 1.00 95.94 115 PRO A N 1
ATOM 831 C CA . PRO A 1 115 ? -8.134 -6.755 -9.289 1.00 95.94 115 PRO A CA 1
ATOM 832 C C . PRO A 1 115 ? -7.032 -6.881 -8.225 1.00 95.94 115 PRO A C 1
ATOM 834 O O . PRO A 1 115 ? -5.959 -6.296 -8.371 1.00 95.94 115 PRO A O 1
ATOM 837 N N . TYR A 1 116 ? -7.274 -7.673 -7.179 1.00 96.56 116 TYR A N 1
ATOM 838 C CA . TYR A 1 116 ? -6.302 -7.927 -6.113 1.00 96.56 116 TYR A CA 1
ATOM 839 C C . TYR A 1 116 ? -6.305 -9.387 -5.652 1.00 96.56 116 TYR A C 1
ATOM 841 O O . TYR A 1 116 ? -7.309 -10.098 -5.746 1.00 96.56 116 TYR A O 1
ATOM 849 N N . ILE A 1 117 ? -5.173 -9.828 -5.104 1.00 97.00 117 ILE A N 1
ATOM 850 C CA . ILE A 1 117 ? -5.062 -11.079 -4.352 1.00 97.00 117 ILE A CA 1
ATOM 851 C C . ILE A 1 117 ? -5.525 -10.819 -2.920 1.00 97.00 117 ILE A C 1
ATOM 853 O O . ILE A 1 117 ? -5.005 -9.933 -2.252 1.00 97.00 117 ILE A O 1
ATOM 857 N N . ASN A 1 118 ? -6.489 -11.595 -2.426 1.00 96.00 118 ASN A N 1
ATOM 858 C CA . ASN A 1 118 ? -6.934 -11.506 -1.035 1.00 96.00 118 ASN A CA 1
ATOM 859 C C . ASN A 1 118 ? -6.072 -12.409 -0.142 1.00 96.00 118 ASN A C 1
ATOM 861 O O . ASN A 1 118 ? -6.232 -13.633 -0.146 1.00 96.00 118 ASN A O 1
ATOM 865 N N . ILE A 1 119 ? -5.182 -11.796 0.634 1.00 95.88 119 ILE A N 1
ATOM 866 C CA . ILE A 1 119 ? -4.378 -12.466 1.661 1.00 95.88 119 ILE A CA 1
ATOM 867 C C . ILE A 1 119 ? -5.166 -12.502 2.971 1.00 95.88 119 ILE A C 1
ATOM 869 O O . ILE A 1 119 ? -5.327 -13.569 3.574 1.00 95.88 119 ILE A O 1
ATOM 873 N N . ASN A 1 120 ? -5.693 -11.349 3.386 1.00 94.69 120 ASN A N 1
ATOM 874 C CA . ASN A 1 120 ? -6.485 -11.181 4.595 1.00 94.69 120 ASN A CA 1
ATOM 875 C C . ASN A 1 120 ? -7.516 -10.060 4.407 1.00 94.69 120 ASN A C 1
ATOM 877 O O . ASN A 1 120 ? -7.253 -9.051 3.766 1.00 94.69 120 ASN A O 1
ATOM 881 N N . SER A 1 121 ? -8.705 -10.240 4.980 1.00 90.50 121 SER A N 1
ATOM 882 C CA . SER A 1 121 ? -9.806 -9.281 4.847 1.00 90.50 121 SER A CA 1
ATOM 883 C C . SER A 1 121 ? -10.015 -8.413 6.087 1.00 90.50 121 SER A C 1
ATOM 885 O O . SER A 1 121 ? -10.705 -7.402 5.971 1.00 90.50 121 SER A O 1
ATOM 887 N N . GLU A 1 122 ? -9.432 -8.777 7.234 1.00 94.75 122 GLU A N 1
ATOM 888 C CA . GLU A 1 122 ? -9.586 -8.051 8.499 1.00 94.75 122 GLU A CA 1
ATOM 889 C C . GLU A 1 122 ? -8.546 -6.929 8.651 1.00 94.75 122 GLU A C 1
ATOM 891 O O . GLU A 1 122 ? -7.347 -7.207 8.577 1.00 94.75 122 GLU A O 1
ATOM 896 N N . PRO A 1 123 ? -8.966 -5.676 8.902 1.00 95.12 123 PRO A N 1
ATOM 897 C CA . PRO A 1 123 ? -8.059 -4.594 9.268 1.00 95.12 123 PRO A CA 1
ATOM 898 C C . PRO A 1 123 ? -7.286 -4.857 10.555 1.00 95.12 123 PRO A C 1
ATOM 900 O O . PRO A 1 123 ? -7.755 -5.555 11.454 1.00 95.12 123 PRO A O 1
ATOM 903 N N . GLY A 1 124 ? -6.118 -4.231 10.671 1.00 95.81 124 GLY A N 1
ATOM 904 C CA . GLY A 1 124 ? -5.368 -4.229 11.916 1.00 95.81 124 GLY A CA 1
ATOM 905 C C . GLY A 1 124 ? -6.100 -3.447 13.011 1.00 95.81 124 GLY A C 1
ATOM 906 O O . GLY A 1 124 ? -6.625 -2.362 12.770 1.00 95.81 124 GLY A O 1
ATOM 907 N N . GLY A 1 125 ? -6.107 -3.967 14.232 1.00 95.69 125 GLY A N 1
ATOM 908 C CA . GLY A 1 125 ? -6.627 -3.275 15.409 1.00 95.69 125 GLY A CA 1
ATOM 909 C C . GLY A 1 125 ? -5.666 -2.218 15.957 1.00 95.69 125 GLY A C 1
ATOM 910 O O . GLY A 1 125 ? -4.545 -2.040 15.471 1.00 95.69 125 GLY A O 1
ATOM 911 N N . ASP A 1 126 ? -6.094 -1.530 17.014 1.00 94.88 126 ASP A N 1
ATOM 912 C CA . ASP A 1 126 ? -5.256 -0.562 17.723 1.00 94.88 126 ASP A CA 1
ATOM 913 C C . ASP A 1 126 ? -4.113 -1.257 18.485 1.00 94.88 126 ASP A C 1
ATOM 915 O O . ASP A 1 126 ? -4.345 -2.047 19.408 1.00 94.88 126 ASP A O 1
ATOM 919 N N . ILE A 1 127 ? -2.864 -0.913 18.153 1.00 95.25 127 ILE A N 1
ATOM 920 C CA . ILE A 1 127 ? -1.654 -1.461 18.782 1.00 95.25 127 ILE A CA 1
ATOM 921 C C . ILE A 1 127 ? -1.636 -1.310 20.312 1.00 95.25 127 ILE A C 1
ATOM 923 O O . ILE A 1 127 ? -1.050 -2.149 20.998 1.00 95.25 127 ILE A O 1
ATOM 927 N N . ARG A 1 128 ? -2.315 -0.299 20.875 1.00 94.81 128 ARG A N 1
ATOM 928 C CA . ARG A 1 128 ? -2.389 -0.064 22.332 1.00 94.81 128 ARG A CA 1
ATOM 929 C C . ARG A 1 128 ? -3.121 -1.179 23.079 1.00 94.81 128 ARG A C 1
ATOM 931 O O . ARG A 1 128 ? -2.923 -1.343 24.279 1.00 94.81 128 ARG A O 1
ATOM 938 N N . THR A 1 129 ? -3.949 -1.953 22.380 1.00 94.69 129 THR A N 1
ATOM 939 C CA . THR A 1 129 ? -4.682 -3.097 22.945 1.00 94.69 129 THR A CA 1
ATOM 940 C C . THR A 1 129 ? -3.819 -4.356 23.071 1.00 94.69 129 THR A C 1
ATOM 942 O O . THR A 1 129 ? -4.233 -5.326 23.707 1.00 94.69 129 THR A O 1
ATOM 945 N N . GLY A 1 130 ? -2.642 -4.377 22.433 1.00 94.56 130 GLY A N 1
ATOM 946 C CA . GLY A 1 130 ? -1.822 -5.580 22.281 1.00 94.56 130 GLY A CA 1
ATOM 947 C C . GLY A 1 130 ? -2.396 -6.610 21.298 1.00 94.56 130 GLY A C 1
ATOM 948 O O . GLY A 1 130 ? -1.879 -7.722 21.222 1.00 94.56 130 GLY A O 1
ATOM 949 N N . ARG A 1 131 ? -3.457 -6.270 20.551 1.00 92.88 131 ARG A N 1
ATOM 950 C CA . ARG A 1 131 ? -4.132 -7.144 19.576 1.00 92.88 131 ARG A CA 1
ATOM 951 C C . ARG A 1 131 ? -4.232 -6.466 18.208 1.00 92.88 131 ARG A C 1
ATOM 953 O O . ARG A 1 131 ? -5.316 -6.247 17.687 1.00 92.88 131 ARG A O 1
ATOM 960 N N . ALA A 1 132 ? -3.078 -6.109 17.646 1.00 95.00 132 ALA A N 1
ATOM 961 C CA . ALA A 1 132 ? -3.006 -5.368 16.387 1.00 95.00 132 ALA A CA 1
ATOM 962 C C . ALA A 1 132 ? -3.379 -6.208 15.156 1.00 95.00 132 ALA A C 1
ATOM 964 O O . ALA A 1 132 ? -3.913 -5.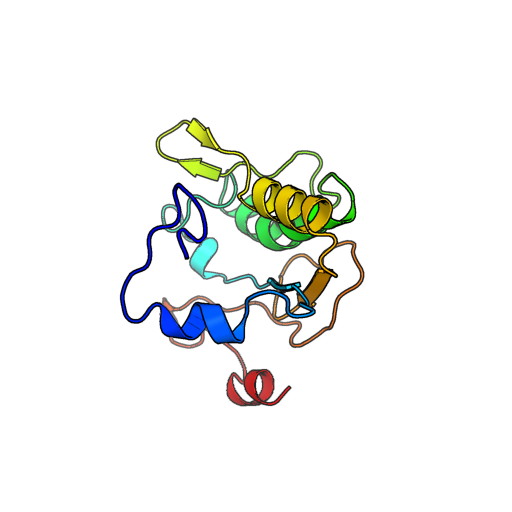671 14.198 1.00 95.00 132 ALA A O 1
ATOM 965 N N . VAL A 1 133 ? -3.088 -7.510 15.156 1.00 95.44 133 VAL A N 1
ATOM 966 C CA . VAL A 1 133 ? -3.343 -8.397 14.012 1.00 95.44 133 VAL A CA 1
ATOM 967 C C . VAL A 1 133 ? -3.950 -9.697 14.522 1.00 95.44 133 VAL A C 1
ATOM 969 O O . VAL A 1 133 ? -3.377 -10.344 15.402 1.00 95.44 133 VAL A O 1
ATOM 972 N N . THR A 1 134 ? -5.103 -10.076 13.977 1.00 94.00 134 THR A N 1
ATOM 973 C CA . THR A 1 134 ? -5.731 -11.377 14.230 1.00 94.00 134 THR A CA 1
ATOM 974 C C . THR A 1 134 ? -4.968 -12.463 13.472 1.00 94.00 134 THR A C 1
ATOM 976 O O . THR A 1 134 ? -4.685 -12.309 12.291 1.00 94.00 134 THR A O 1
ATOM 979 N N . GLU A 1 135 ? -4.620 -13.563 14.149 1.00 93.19 135 GLU A N 1
ATOM 980 C CA . GLU A 1 135 ? -3.960 -14.736 13.543 1.00 93.19 135 GLU A CA 1
ATOM 981 C C . GLU A 1 135 ? -2.757 -14.411 12.612 1.00 93.19 135 GLU A C 1
ATOM 983 O O . GLU A 1 135 ? -2.703 -14.891 11.478 1.00 93.19 135 GLU A O 1
ATOM 988 N N . PRO A 1 136 ? -1.735 -13.652 13.061 1.00 94.56 136 PRO A N 1
ATOM 989 C CA . PRO A 1 136 ? -0.646 -13.192 12.187 1.00 94.56 136 PRO A CA 1
ATOM 990 C C . PRO A 1 136 ? 0.143 -14.336 11.530 1.00 94.56 136 PRO A C 1
ATOM 992 O O . PRO A 1 136 ? 0.584 -14.203 10.392 1.00 94.56 136 PRO A O 1
ATOM 995 N N . GLN A 1 137 ? 0.273 -15.483 12.209 1.00 95.62 137 GLN A N 1
ATOM 996 C CA . GLN A 1 137 ? 0.931 -16.675 11.663 1.00 95.62 137 GLN A CA 1
ATOM 997 C C . GLN A 1 137 ? 0.209 -17.205 10.415 1.00 95.62 137 GLN A C 1
ATOM 999 O O . GLN A 1 137 ? 0.847 -17.539 9.423 1.00 95.62 137 GLN A O 1
ATOM 1004 N N . ARG A 1 138 ? -1.129 -17.219 10.438 1.00 94.31 138 ARG A N 1
ATOM 1005 C CA . ARG A 1 138 ? -1.951 -17.664 9.309 1.00 94.31 138 ARG A CA 1
ATOM 1006 C C . ARG A 1 138 ? -1.802 -16.735 8.105 1.00 94.31 138 ARG A C 1
ATOM 1008 O O . ARG A 1 138 ? -1.854 -17.203 6.974 1.00 94.31 138 ARG A O 1
ATOM 1015 N N . ILE A 1 139 ? -1.667 -15.431 8.346 1.00 94.69 139 ILE A N 1
ATOM 1016 C CA . ILE A 1 139 ? -1.462 -14.434 7.287 1.00 94.69 139 ILE A CA 1
ATOM 1017 C C . ILE A 1 139 ? -0.074 -14.611 6.663 1.00 94.69 139 ILE A C 1
ATOM 1019 O O . ILE A 1 139 ? 0.046 -14.563 5.447 1.00 94.69 139 ILE A O 1
ATOM 1023 N N . TYR A 1 140 ? 0.953 -14.860 7.479 1.00 94.12 140 TYR A N 1
ATOM 1024 C CA . TYR A 1 140 ? 2.327 -15.082 7.017 1.00 94.12 140 TYR A CA 1
ATOM 1025 C C . TYR A 1 140 ? 2.492 -16.338 6.144 1.00 94.12 140 TYR A C 1
ATOM 1027 O O . TYR A 1 140 ? 3.326 -16.358 5.245 1.00 94.12 140 TYR A O 1
ATOM 1035 N N . GLU A 1 141 ? 1.721 -17.391 6.415 1.00 94.19 141 GLU A N 1
ATOM 1036 C CA . GLU A 1 141 ? 1.801 -18.672 5.697 1.00 94.19 141 GLU A CA 1
ATOM 1037 C C . GLU A 1 141 ? 1.047 -18.692 4.351 1.00 94.19 141 GLU A C 1
ATOM 1039 O O . GLU A 1 141 ? 1.063 -19.717 3.667 1.00 94.19 141 GLU A O 1
ATOM 1044 N N . ARG A 1 142 ? 0.372 -17.597 3.981 1.00 86.19 142 ARG A N 1
ATOM 1045 C CA . ARG A 1 142 ? -0.361 -17.441 2.715 1.00 86.19 142 ARG A CA 1
ATOM 1046 C C . ARG A 1 142 ? 0.486 -16.776 1.641 1.00 86.19 142 ARG A C 1
ATOM 1048 O O . ARG A 1 142 ? 0.355 -17.228 0.482 1.00 86.19 142 ARG A O 1
#

Organism: Methanothermobacter thermautotrophicus (NCBI:txid145262)

Sequence (142 aa):
MEMFDGLKIYGSGSYLEGVTDRDSLFICAVATTETSRIPGITGAGASPELTEYTPAADVELIVHDAPRCLPEIPQTIVEGEAAPTPAVITKAALELAEVPFMVADAGASVKPDVPYININSEPGGDIRTGRAVTEPQRIYER

Radius of gyration: 17.27 Å; chains: 1; bounding box: 44×41×41 Å

pLDDT: mean 85.2, std 13.34, range [49.97, 97.88]

InterPro domains:
  IPR002805 Nicotinate-nucleotide-dimethylbenzimidazole phosphoribosyltransferase, archaeal type [PTHR38811] (14-140)
  IPR036087 Nicotinate-nucleotide-dimethylbenzimidazole phosphoribosyltransferase-like superfamily [G3DSA:3.40.50.10210] (7-142)
  IPR036087 Nicotinate-nucleotide-dimethylbenzimidazole phosphoribosyltransferase-like superfamily [SSF52733] (40-137)

Foldseek 3Di:
DPPDDPDDDDDDPVVCVVVPPDQAAAEAEAAAEPQLLPPPPFQFFVHSVRNLCRRQQLVCCLVPVGFDLDPHFGFRQDPNDTDGDCSVVVSVVCVVVVHHYAYEYLHRPDHHPDDHHDLDPHHAYHVVVVGRDDPVVSSVVD

Secondary structure (DSSP, 8-state):
----TTPPP-S-THHHHHHTT----EEEEEE-BGGGGSTTS--SSSSTTGGGTHHHHHHHHHHHSS-SSSSS--EEEETTEEEEPTHHHHHHHHHHTT--EEEEEEE-SSPPSS-EEES--SPB--GGGT--SSSHHHHHT-